Protein AF-T2JZV6-F1 (afdb_monomer_lite)

pLDDT: mean 71.61, std 17.31, range [40.31, 95.19]

Foldseek 3Di:
DDDDPPDDDDDDDDDPVVVVVLFVVQVVVVQWDQDPVRDTGHVVVVSVVVVVCVVVVPPPDDPPPDPPDCDVVNVVVSVVVVVVVVPPPDPPPPPPPPVVVVVVVVVVVVVVVVVVVVVPD

Organism: NCBI:txid1284629

Secondary structure (DSSP, 8-state):
-PPPTT---------HHHHHHHHHHHHHTT-EEE-TTS-EEE-HHHHHHHHHHHHHTSTTS-SSPPSSTT-HHHHHHHHHHHHHHHS-S---S-PPPHHHHHHHHHHHHHHHHHHHHTT--

Structure (mmCIF, N/CA/C/O backbone):
data_AF-T2JZV6-F1
#
_entry.id   AF-T2JZV6-F1
#
loop_
_atom_site.group_PDB
_atom_site.id
_atom_site.type_symbol
_atom_site.label_atom_id
_atom_site.label_alt_id
_atom_site.label_comp_id
_atom_site.label_asym_id
_atom_site.label_entity_id
_atom_site.label_seq_id
_atom_site.pdbx_PDB_ins_code
_atom_site.Cartn_x
_atom_site.Cartn_y
_atom_site.Cartn_z
_atom_site.occupancy
_atom_site.B_iso_or_equiv
_atom_site.auth_seq_id
_atom_site.auth_comp_id
_atom_site.auth_asym_id
_atom_site.auth_atom_id
_atom_site.pdbx_PDB_model_num
ATOM 1 N N . MET A 1 1 ? 9.315 -8.343 -17.901 1.00 51.12 1 MET A N 1
ATOM 2 C CA . MET A 1 1 ? 9.096 -9.675 -17.297 1.00 51.12 1 MET A CA 1
ATOM 3 C C . MET A 1 1 ? 7.629 -10.022 -17.471 1.00 51.12 1 MET A C 1
ATOM 5 O O . MET A 1 1 ? 6.803 -9.153 -17.218 1.00 51.12 1 MET A O 1
ATOM 9 N N . ALA A 1 2 ? 7.310 -11.214 -17.974 1.00 69.06 2 ALA A N 1
ATOM 10 C CA . ALA A 1 2 ? 5.926 -11.674 -18.055 1.00 69.06 2 ALA A CA 1
ATOM 11 C C . ALA A 1 2 ? 5.446 -12.083 -16.654 1.00 69.06 2 ALA A C 1
ATOM 13 O O . ALA A 1 2 ? 6.204 -12.687 -15.896 1.00 69.06 2 ALA A O 1
ATOM 14 N N . VAL A 1 3 ? 4.214 -11.718 -16.305 1.00 72.69 3 VAL A N 1
ATOM 15 C CA . VAL A 1 3 ? 3.581 -12.112 -15.040 1.00 72.69 3 VAL A CA 1
ATOM 16 C C . VAL A 1 3 ? 3.227 -13.609 -15.122 1.00 72.69 3 VAL A C 1
ATOM 18 O O . VAL A 1 3 ? 2.688 -14.016 -16.154 1.00 72.69 3 VAL A O 1
ATOM 21 N N . PRO A 1 4 ? 3.532 -14.445 -14.106 1.00 86.25 4 PRO A N 1
ATOM 22 C CA . PRO A 1 4 ? 3.237 -15.877 -14.167 1.00 86.25 4 PRO A CA 1
ATOM 23 C C . PRO A 1 4 ? 1.728 -16.160 -14.313 1.00 86.25 4 PRO A C 1
ATOM 25 O O . PRO A 1 4 ? 0.906 -15.371 -13.843 1.00 86.25 4 PRO A O 1
ATOM 28 N N . PRO A 1 5 ? 1.330 -17.289 -14.929 1.00 85.56 5 PRO A N 1
ATOM 29 C CA . PRO A 1 5 ? -0.061 -17.549 -15.325 1.00 85.56 5 PRO A CA 1
ATOM 30 C C . PRO A 1 5 ? -1.050 -17.662 -14.152 1.00 85.56 5 PRO A C 1
ATOM 32 O O . PRO A 1 5 ? -2.252 -17.482 -14.337 1.00 85.56 5 PRO A O 1
ATOM 35 N N . ASN A 1 6 ? -0.563 -17.946 -12.943 1.00 89.25 6 ASN A N 1
ATOM 36 C CA . ASN A 1 6 ? -1.367 -18.046 -11.724 1.00 89.25 6 ASN A CA 1
ATOM 37 C C . ASN A 1 6 ? -1.537 -16.711 -10.977 1.00 89.25 6 ASN A C 1
ATOM 39 O O . ASN A 1 6 ? -2.209 -16.678 -9.950 1.00 89.25 6 ASN A O 1
ATOM 43 N N . TYR A 1 7 ? -0.953 -15.616 -11.466 1.00 81.94 7 TYR A N 1
ATOM 44 C CA . TYR A 1 7 ? -1.065 -14.305 -10.831 1.00 81.94 7 TYR A CA 1
ATOM 45 C C . TYR A 1 7 ? -2.246 -13.535 -11.421 1.00 81.94 7 TYR A C 1
ATOM 47 O O . TYR A 1 7 ? -2.560 -13.635 -12.609 1.00 81.94 7 TYR A O 1
ATOM 55 N N . LYS A 1 8 ? -2.910 -12.744 -10.576 1.00 81.56 8 LYS A N 1
ATOM 56 C CA . LYS A 1 8 ? -3.998 -11.851 -10.978 1.00 81.56 8 LYS A CA 1
ATOM 57 C C . LYS A 1 8 ? -3.564 -10.406 -10.801 1.00 81.56 8 LYS A C 1
ATOM 59 O O . LYS A 1 8 ? -2.927 -10.056 -9.811 1.00 81.56 8 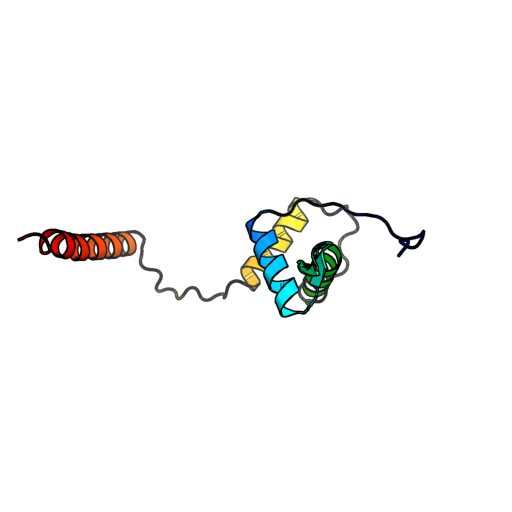LYS A O 1
ATOM 64 N N . THR A 1 9 ? -3.919 -9.566 -11.765 1.00 82.44 9 THR A N 1
ATOM 65 C CA . THR A 1 9 ? -3.765 -8.120 -11.629 1.00 82.44 9 THR A CA 1
ATOM 66 C C . THR A 1 9 ? -4.877 -7.589 -10.737 1.00 82.44 9 THR A C 1
ATOM 68 O O . THR A 1 9 ? -6.049 -7.871 -10.972 1.00 82.44 9 THR A O 1
ATOM 71 N N . VAL A 1 10 ? -4.498 -6.803 -9.735 1.00 80.94 10 VAL A N 1
ATOM 72 C CA . VAL A 1 10 ? -5.418 -6.070 -8.863 1.00 80.94 10 VAL A CA 1
ATOM 73 C C . VAL A 1 10 ? -5.216 -4.581 -9.117 1.00 80.94 10 VAL A C 1
ATOM 75 O O . VAL A 1 10 ? -4.098 -4.129 -9.366 1.00 80.94 10 VAL A O 1
ATOM 78 N N . THR A 1 11 ? -6.300 -3.814 -9.098 1.00 85.31 11 THR A N 1
ATOM 79 C CA . THR A 1 11 ? -6.270 -2.353 -9.213 1.00 85.31 11 THR A CA 1
ATOM 80 C C . THR A 1 11 ? -7.086 -1.768 -8.073 1.00 85.31 11 THR A C 1
ATOM 82 O O . THR A 1 11 ? -8.162 -2.273 -7.762 1.00 85.31 11 THR A O 1
ATOM 85 N N . CYS A 1 12 ? -6.573 -0.716 -7.445 1.00 83.56 12 CYS A N 1
ATOM 86 C CA . CYS A 1 12 ? -7.243 -0.011 -6.363 1.00 83.56 12 CYS A CA 1
ATOM 87 C C . CYS A 1 12 ? -7.043 1.496 -6.518 1.00 83.56 12 CYS A C 1
ATOM 89 O O . CYS A 1 12 ? -6.054 1.947 -7.101 1.00 83.56 12 CYS A O 1
ATOM 91 N N . TYR A 1 13 ? -7.967 2.267 -5.956 1.00 90.12 13 TYR A N 1
ATOM 92 C CA . TYR A 1 13 ? -7.793 3.701 -5.767 1.00 90.12 13 TYR A CA 1
ATOM 93 C C . TYR A 1 13 ? -7.293 3.948 -4.350 1.00 90.12 13 TYR A C 1
ATOM 95 O O . TYR A 1 13 ? -7.851 3.407 -3.396 1.00 90.12 13 TYR A O 1
ATOM 103 N N . LEU A 1 14 ? -6.246 4.758 -4.222 1.00 88.12 14 LEU A N 1
ATOM 104 C CA . LEU A 1 14 ? -5.745 5.213 -2.933 1.00 88.12 14 LEU A CA 1
ATOM 105 C C . LEU A 1 14 ? -6.161 6.673 -2.728 1.00 88.12 14 LEU A C 1
ATOM 107 O O . LEU A 1 14 ? -5.935 7.490 -3.626 1.00 88.12 14 LEU A O 1
ATOM 111 N N . PRO A 1 15 ? -6.749 7.019 -1.570 1.00 94.06 15 PRO A N 1
ATOM 112 C CA . PRO A 1 15 ? -6.873 8.404 -1.141 1.00 94.06 15 PRO A CA 1
ATOM 113 C C . PRO A 1 15 ? -5.511 9.117 -1.197 1.00 94.06 15 PRO A C 1
ATOM 115 O O . PRO A 1 15 ? -4.496 8.479 -0.906 1.00 94.06 15 PRO A O 1
ATOM 118 N N . PRO A 1 16 ? -5.461 10.423 -1.526 1.00 93.81 16 PRO A N 1
ATOM 119 C CA . PRO A 1 16 ? -4.197 11.149 -1.683 1.00 93.81 16 PRO A CA 1
ATOM 120 C C . PRO A 1 16 ? -3.276 11.058 -0.462 1.00 93.81 16 PRO A C 1
ATOM 122 O O . PRO A 1 16 ? -2.073 10.867 -0.608 1.00 93.81 16 PRO A O 1
ATOM 125 N N . GLU A 1 17 ? -3.851 11.126 0.737 1.00 92.81 17 GLU A N 1
ATOM 126 C CA . GLU A 1 17 ? -3.116 11.000 1.996 1.00 92.81 17 GLU A CA 1
ATOM 127 C C . GLU A 1 17 ? -2.416 9.637 2.123 1.00 92.81 17 GLU A C 1
ATOM 129 O O . GLU A 1 17 ? -1.206 9.577 2.342 1.00 92.81 17 GLU A O 1
ATOM 134 N N . LEU A 1 18 ? -3.148 8.540 1.893 1.00 91.06 18 LEU A N 1
ATOM 135 C CA . LEU A 1 18 ? -2.587 7.186 1.929 1.00 91.06 18 LEU A CA 1
ATOM 136 C C . LEU A 1 18 ? -1.566 6.957 0.812 1.00 91.06 18 LEU A C 1
ATOM 138 O O . LEU A 1 18 ? -0.589 6.237 1.007 1.00 91.06 18 LEU A O 1
ATOM 142 N N . ALA A 1 19 ? -1.765 7.572 -0.355 1.00 94.12 19 ALA A N 1
ATOM 143 C CA . ALA A 1 19 ? -0.807 7.494 -1.448 1.00 94.12 19 ALA A CA 1
ATOM 144 C C . ALA A 1 19 ? 0.536 8.144 -1.073 1.00 94.12 19 ALA A C 1
ATOM 146 O O . ALA A 1 19 ? 1.584 7.563 -1.355 1.00 94.12 19 ALA A O 1
ATOM 147 N N . GLU A 1 20 ? 0.527 9.304 -0.409 1.00 95.19 20 GLU A N 1
ATOM 148 C CA . GLU A 1 20 ? 1.762 9.959 0.041 1.00 95.19 20 GLU A CA 1
ATOM 149 C C . GLU A 1 20 ? 2.447 9.191 1.180 1.00 95.19 20 GLU A C 1
ATOM 151 O O . GLU A 1 20 ? 3.663 9.000 1.132 1.00 95.19 20 GLU A O 1
ATOM 156 N N . GLN A 1 21 ? 1.690 8.658 2.145 1.00 93.25 21 GLN A N 1
ATOM 157 C CA . GLN A 1 21 ? 2.248 7.804 3.205 1.00 93.25 21 GLN A CA 1
ATOM 158 C C . GLN A 1 21 ? 2.898 6.538 2.632 1.00 93.25 21 GLN A C 1
ATOM 160 O O . GLN A 1 21 ? 4.046 6.219 2.942 1.00 93.25 21 GLN A O 1
ATOM 165 N N . LEU A 1 22 ? 2.197 5.842 1.733 1.00 93.69 22 LEU A N 1
ATOM 166 C CA . LEU A 1 22 ? 2.715 4.636 1.094 1.00 93.69 22 LEU A CA 1
ATOM 167 C C . LEU A 1 22 ? 3.941 4.936 0.223 1.00 93.69 22 LEU A C 1
ATOM 169 O O . LEU A 1 22 ? 4.872 4.133 0.154 1.00 93.69 22 LEU A O 1
ATOM 173 N N . LYS A 1 23 ? 3.964 6.092 -0.442 1.00 95.06 23 LYS A N 1
ATOM 174 C CA . LYS A 1 23 ? 5.126 6.552 -1.201 1.00 95.06 23 LYS A CA 1
ATOM 175 C C . LYS A 1 23 ? 6.325 6.778 -0.287 1.00 95.06 23 LYS A C 1
ATOM 177 O O . LYS A 1 23 ? 7.392 6.268 -0.612 1.00 95.06 23 LYS A O 1
ATOM 182 N N . ALA A 1 24 ? 6.157 7.475 0.838 1.00 93.38 24 ALA A N 1
ATOM 183 C CA . ALA A 1 24 ? 7.223 7.672 1.820 1.00 93.38 24 ALA A CA 1
ATOM 184 C C . ALA A 1 24 ? 7.782 6.329 2.318 1.00 93.38 24 ALA A C 1
ATOM 186 O O . ALA A 1 24 ? 8.986 6.100 2.212 1.00 93.38 24 ALA A O 1
ATOM 187 N N . TYR A 1 25 ? 6.899 5.404 2.707 1.00 91.75 25 TYR A N 1
ATOM 188 C CA . TYR A 1 25 ? 7.263 4.036 3.090 1.00 91.75 25 TYR A CA 1
ATOM 189 C C . TYR A 1 25 ? 8.070 3.317 1.995 1.00 91.75 25 TYR A C 1
ATOM 191 O O . TYR A 1 25 ? 9.102 2.703 2.259 1.00 91.75 25 TYR A O 1
ATOM 199 N N . CYS A 1 26 ? 7.650 3.427 0.730 1.00 94.19 26 CYS A N 1
ATOM 200 C CA . CYS A 1 26 ? 8.375 2.807 -0.378 1.00 94.19 26 CYS A CA 1
ATOM 201 C C . CYS A 1 26 ? 9.798 3.356 -0.544 1.00 94.19 26 CYS A C 1
ATOM 203 O O . CYS A 1 26 ? 10.692 2.601 -0.916 1.00 94.19 26 CYS A O 1
ATOM 205 N N . PHE A 1 27 ? 10.017 4.651 -0.313 1.00 93.81 27 PHE A N 1
ATOM 206 C CA . PHE A 1 27 ? 11.354 5.241 -0.389 1.00 93.81 27 PHE A CA 1
ATOM 207 C C . PHE A 1 27 ? 12.223 4.851 0.808 1.00 93.81 27 PHE A C 1
ATOM 209 O O . PHE A 1 27 ? 13.391 4.530 0.610 1.00 93.81 27 PHE A O 1
ATOM 216 N N . GLU A 1 28 ? 11.654 4.829 2.013 1.00 93.62 28 GLU A N 1
ATOM 217 C CA . GLU A 1 28 ? 12.350 4.434 3.242 1.00 93.62 28 GLU A CA 1
ATOM 218 C C . GLU A 1 28 ? 12.858 2.986 3.186 1.00 93.62 28 GLU A C 1
ATOM 220 O O . GLU A 1 28 ? 13.990 2.709 3.571 1.00 93.62 28 GLU A O 1
ATOM 225 N N . HIS A 1 29 ? 12.054 2.073 2.639 1.00 89.38 29 HIS A N 1
ATOM 226 C CA . HIS A 1 29 ? 12.375 0.645 2.562 1.00 89.38 29 HIS A CA 1
ATOM 227 C C . HIS A 1 29 ? 12.981 0.209 1.218 1.00 89.38 29 HIS A C 1
ATOM 229 O O . HIS A 1 29 ? 13.004 -0.981 0.907 1.00 89.38 29 HIS A O 1
ATOM 235 N N . GLU A 1 30 ? 13.431 1.157 0.390 1.00 92.88 30 GLU A N 1
ATOM 236 C CA . GLU A 1 30 ? 14.010 0.898 -0.940 1.00 92.88 30 GLU A CA 1
ATOM 237 C C . GLU A 1 30 ? 13.085 0.109 -1.899 1.00 92.88 30 GLU A C 1
ATOM 239 O O . GLU A 1 30 ? 13.523 -0.457 -2.904 1.00 92.88 30 GLU A O 1
ATOM 244 N N . ILE A 1 31 ? 11.768 0.141 -1.668 1.00 92.69 31 ILE A N 1
ATOM 245 C CA . ILE A 1 31 ? 10.721 -0.458 -2.512 1.00 92.69 31 ILE A CA 1
ATOM 246 C C . ILE A 1 31 ? 10.429 0.482 -3.690 1.00 92.69 31 ILE A C 1
ATOM 248 O O . ILE A 1 31 ? 9.324 0.988 -3.906 1.00 92.69 31 ILE A O 1
ATOM 252 N N . THR A 1 32 ? 11.458 0.749 -4.484 1.00 94.31 32 THR A N 1
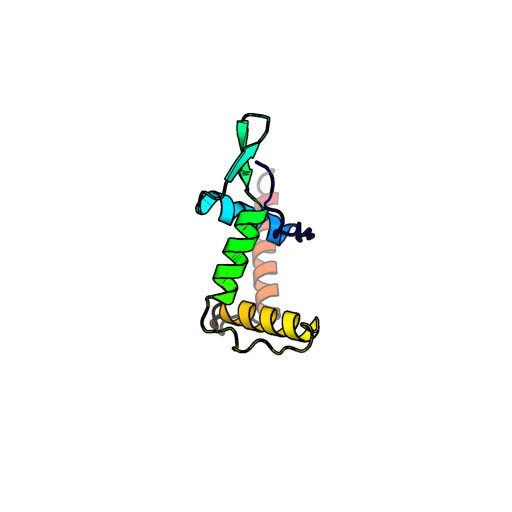ATOM 253 C CA . THR A 1 32 ? 11.422 1.717 -5.582 1.00 94.31 32 THR A CA 1
ATOM 254 C C . THR A 1 32 ? 11.748 1.053 -6.917 1.00 94.31 32 THR A C 1
ATOM 256 O O . THR A 1 32 ? 12.199 -0.089 -6.995 1.00 94.31 32 THR A O 1
ATOM 259 N N . ARG A 1 33 ? 11.455 1.754 -8.010 1.00 91.88 33 ARG A N 1
ATOM 260 C CA . ARG A 1 33 ? 11.830 1.382 -9.374 1.00 91.88 33 ARG A CA 1
ATOM 261 C C . ARG A 1 33 ? 12.199 2.627 -10.158 1.00 91.88 33 ARG A C 1
ATOM 263 O O . ARG A 1 33 ? 11.612 3.692 -9.960 1.00 91.88 33 ARG A O 1
ATOM 270 N N . LYS A 1 34 ? 13.107 2.474 -11.117 1.00 92.19 34 LYS A N 1
ATOM 271 C CA . LYS A 1 34 ? 13.389 3.535 -12.085 1.00 92.19 34 LYS A CA 1
ATOM 272 C C . LYS A 1 34 ? 12.257 3.616 -13.106 1.00 92.19 34 LYS A C 1
ATOM 274 O O . LYS A 1 34 ? 11.850 2.599 -13.671 1.00 92.19 34 LYS A O 1
ATOM 279 N N . ASN A 1 35 ? 11.727 4.815 -13.315 1.00 85.62 35 ASN A N 1
ATOM 280 C CA . ASN A 1 35 ? 10.787 5.084 -14.394 1.00 85.62 35 ASN A CA 1
ATOM 281 C C . ASN A 1 35 ? 11.523 5.092 -15.754 1.00 85.62 35 ASN A C 1
ATOM 283 O O . ASN A 1 35 ? 12.735 4.879 -15.834 1.00 85.62 35 ASN A O 1
ATOM 287 N N . LYS A 1 36 ? 10.790 5.323 -16.850 1.00 84.56 36 LYS A N 1
ATOM 288 C CA . LYS A 1 36 ? 11.374 5.355 -18.207 1.00 84.56 36 LYS A CA 1
ATOM 289 C C . LYS A 1 36 ? 12.390 6.490 -18.395 1.00 84.56 36 LYS A C 1
ATOM 291 O O . LYS A 1 36 ? 13.205 6.422 -19.305 1.00 84.56 36 LYS A O 1
ATOM 296 N N . GLN A 1 37 ? 12.329 7.509 -17.545 1.00 86.75 37 GLN A N 1
ATOM 297 C CA . GLN A 1 37 ? 13.212 8.668 -17.510 1.00 86.75 37 GLN A CA 1
ATOM 298 C C . GLN A 1 37 ? 14.438 8.436 -16.607 1.00 86.75 37 GLN A C 1
ATOM 300 O O . GLN A 1 37 ? 15.314 9.289 -16.530 1.00 86.75 37 GLN A O 1
ATOM 305 N N . GLY A 1 38 ? 14.534 7.273 -15.950 1.00 87.94 38 GLY A N 1
ATOM 306 C CA . GLY A 1 38 ? 15.633 6.922 -15.050 1.00 87.94 38 GLY A CA 1
ATOM 307 C C . GLY A 1 38 ? 15.473 7.440 -13.618 1.00 87.94 38 GLY A C 1
ATOM 308 O O . GLY A 1 38 ? 16.320 7.138 -12.778 1.00 87.94 38 GLY A O 1
ATOM 309 N N . GLU A 1 39 ? 14.393 8.160 -13.319 1.00 92.06 39 GLU A N 1
ATOM 310 C CA . GLU A 1 39 ? 14.109 8.701 -11.992 1.00 92.06 39 GLU A CA 1
ATOM 311 C C . GLU A 1 39 ? 13.510 7.627 -11.084 1.00 92.06 39 GLU A C 1
ATOM 313 O O . GLU A 1 39 ? 12.767 6.743 -11.527 1.00 92.06 39 GLU A O 1
ATOM 318 N N . LEU A 1 40 ? 13.816 7.711 -9.791 1.00 92.44 40 LEU A N 1
ATOM 319 C CA . LEU A 1 40 ? 13.244 6.810 -8.800 1.00 92.44 40 LEU A CA 1
ATOM 320 C C . LEU A 1 40 ? 11.762 7.119 -8.581 1.00 92.44 40 LEU A C 1
ATOM 322 O O . LEU A 1 40 ? 11.352 8.261 -8.395 1.00 92.44 40 LEU A O 1
ATOM 326 N N . SER A 1 41 ? 10.958 6.064 -8.581 1.00 93.19 41 SER A N 1
ATOM 327 C CA . SER A 1 41 ? 9.523 6.101 -8.325 1.00 93.19 41 SER A CA 1
ATOM 328 C C . SER A 1 41 ? 9.138 4.947 -7.399 1.00 93.19 41 SER A C 1
ATOM 330 O O . SER A 1 41 ? 9.806 3.910 -7.422 1.00 93.19 41 SER A O 1
ATOM 332 N N . PRO A 1 42 ? 8.075 5.076 -6.594 1.00 93.25 42 PRO A N 1
ATOM 333 C CA . PRO A 1 42 ? 7.630 3.990 -5.730 1.00 93.25 42 PRO A CA 1
ATOM 334 C C . PRO A 1 42 ? 7.164 2.777 -6.549 1.00 93.25 42 PRO A C 1
ATOM 336 O O . PRO A 1 42 ? 6.467 2.898 -7.566 1.00 93.25 42 PRO A O 1
ATOM 339 N N . SER A 1 43 ? 7.515 1.580 -6.082 1.00 93.38 43 SER A N 1
ATOM 340 C CA . SER A 1 43 ? 6.993 0.319 -6.610 1.00 93.38 43 SER A CA 1
ATOM 341 C C . SER A 1 43 ? 5.649 0.001 -5.953 1.00 93.38 43 SER A C 1
ATOM 343 O O . SER A 1 43 ? 5.554 -0.894 -5.120 1.00 93.38 43 SER A O 1
ATOM 345 N N . TRP A 1 44 ? 4.599 0.726 -6.358 1.00 91.25 44 TRP A N 1
ATOM 346 C CA . TRP A 1 44 ? 3.265 0.699 -5.734 1.00 91.25 44 TRP A CA 1
ATOM 347 C C . TRP A 1 44 ? 2.729 -0.694 -5.395 1.00 91.25 44 TRP A C 1
ATOM 349 O O . TRP A 1 44 ? 2.320 -0.927 -4.266 1.00 91.25 44 TRP A O 1
ATOM 359 N N . GLY A 1 45 ? 2.747 -1.630 -6.349 1.00 89.25 45 GLY A N 1
ATOM 360 C CA . GLY A 1 45 ? 2.222 -2.980 -6.116 1.00 89.25 45 GLY A CA 1
ATOM 361 C C . GLY A 1 45 ? 2.963 -3.716 -4.998 1.00 89.25 45 GLY A C 1
ATOM 362 O O . GLY A 1 45 ? 2.329 -4.298 -4.124 1.00 89.25 45 GLY A O 1
ATOM 363 N N . THR A 1 46 ? 4.295 -3.640 -4.990 1.00 89.06 46 THR A N 1
ATOM 364 C CA . THR A 1 46 ? 5.121 -4.235 -3.932 1.00 89.06 46 THR A CA 1
ATOM 365 C C . THR A 1 46 ? 4.900 -3.521 -2.602 1.00 89.06 46 THR A C 1
ATOM 367 O O . THR A 1 46 ? 4.705 -4.188 -1.594 1.00 89.06 46 THR A O 1
ATOM 370 N N . GLY A 1 47 ? 4.849 -2.185 -2.606 1.00 90.81 47 GLY A N 1
ATOM 371 C CA . GLY A 1 47 ? 4.586 -1.395 -1.404 1.00 90.81 47 GLY A CA 1
ATOM 372 C C . GLY A 1 47 ? 3.255 -1.753 -0.743 1.00 90.81 47 GLY A C 1
ATOM 373 O O . GLY A 1 47 ? 3.214 -1.952 0.464 1.00 90.81 47 GLY A O 1
ATOM 374 N N . ILE A 1 48 ? 2.182 -1.907 -1.530 1.00 91.19 48 ILE A N 1
ATOM 375 C CA . ILE A 1 48 ? 0.867 -2.331 -1.021 1.00 91.19 48 ILE A CA 1
ATOM 376 C C . ILE A 1 48 ? 0.962 -3.714 -0.373 1.00 91.19 48 ILE A C 1
ATOM 378 O O . ILE A 1 48 ? 0.444 -3.916 0.720 1.00 91.19 48 ILE A O 1
ATOM 382 N N . VAL A 1 49 ? 1.619 -4.672 -1.032 1.00 88.69 49 VAL A N 1
ATOM 383 C CA . VAL A 1 49 ? 1.751 -6.036 -0.503 1.00 88.69 49 VAL A CA 1
ATOM 384 C C . VAL A 1 49 ? 2.538 -6.053 0.808 1.00 88.69 49 VAL A C 1
ATOM 386 O O . VAL A 1 49 ? 2.117 -6.730 1.740 1.00 88.69 49 VAL A O 1
ATOM 389 N N . GLU A 1 50 ? 3.640 -5.309 0.908 1.00 85.50 50 GLU A N 1
ATOM 390 C CA . GLU A 1 50 ? 4.432 -5.231 2.143 1.00 85.50 50 GLU A CA 1
ATOM 391 C C . GLU A 1 50 ? 3.674 -4.524 3.275 1.00 85.50 50 GLU A C 1
ATOM 393 O O . GLU A 1 50 ? 3.647 -5.028 4.397 1.00 85.50 50 GLU A O 1
ATOM 398 N N . ALA A 1 51 ? 2.956 -3.434 2.982 1.00 84.75 51 ALA A N 1
ATOM 399 C CA . ALA A 1 51 ? 2.111 -2.760 3.967 1.00 84.75 51 ALA A CA 1
ATOM 400 C C . ALA A 1 51 ? 0.991 -3.677 4.494 1.00 84.75 51 ALA A C 1
ATOM 402 O O . ALA A 1 51 ? 0.747 -3.739 5.699 1.00 84.75 51 ALA A O 1
ATOM 403 N N . LEU A 1 52 ? 0.342 -4.445 3.609 1.00 85.38 52 LEU A N 1
ATOM 404 C CA . LEU A 1 52 ? -0.673 -5.424 4.006 1.00 85.38 52 LEU A CA 1
ATOM 405 C C . LEU A 1 52 ? -0.066 -6.567 4.824 1.00 85.38 52 LEU A C 1
ATOM 407 O O . LEU A 1 52 ? -0.648 -6.964 5.828 1.00 85.38 52 LEU A O 1
ATOM 411 N N . LYS A 1 53 ? 1.107 -7.085 4.440 1.00 81.56 53 LYS A N 1
ATOM 412 C CA . LYS A 1 53 ? 1.810 -8.096 5.240 1.00 81.56 53 LYS A CA 1
ATOM 413 C C . LYS A 1 53 ? 2.102 -7.574 6.637 1.00 81.56 53 LYS A C 1
ATOM 415 O O . LYS A 1 53 ? 1.834 -8.297 7.583 1.00 81.56 53 LYS A O 1
ATOM 420 N N . LEU A 1 54 ? 2.606 -6.348 6.778 1.00 78.50 54 LEU A N 1
ATOM 421 C CA . LEU A 1 54 ? 2.870 -5.743 8.084 1.00 78.50 54 LEU A CA 1
ATOM 422 C C . LEU A 1 54 ? 1.590 -5.652 8.922 1.00 78.50 54 LEU A C 1
ATOM 424 O O . LEU A 1 54 ? 1.586 -6.058 10.081 1.00 78.50 54 LEU A O 1
ATOM 428 N N . PHE A 1 55 ? 0.496 -5.192 8.311 1.00 75.44 55 PHE A N 1
ATOM 429 C CA . PHE A 1 55 ? -0.810 -5.106 8.961 1.00 75.44 55 PHE A CA 1
ATOM 430 C C . PHE A 1 55 ? -1.289 -6.476 9.470 1.00 75.44 55 PHE A C 1
ATOM 432 O O . PHE A 1 55 ? -1.612 -6.625 10.648 1.00 75.44 55 PHE A O 1
ATOM 439 N N . PHE A 1 56 ? -1.265 -7.498 8.609 1.00 73.12 56 PHE A N 1
ATOM 440 C CA . PHE A 1 56 ? -1.740 -8.848 8.934 1.00 73.12 56 PHE A CA 1
ATOM 441 C C . PHE A 1 56 ? -0.750 -9.709 9.729 1.00 73.12 56 PHE A C 1
ATOM 443 O O . PHE A 1 56 ? -1.148 -10.745 10.250 1.00 73.12 56 PHE A O 1
ATOM 450 N N . SER A 1 57 ? 0.521 -9.313 9.820 1.00 69.31 57 SER A N 1
ATOM 451 C CA . SER A 1 57 ? 1.527 -9.995 10.652 1.00 69.31 57 SER A CA 1
ATOM 452 C C . SER A 1 57 ? 1.518 -9.503 12.096 1.00 69.31 57 SER A C 1
ATOM 454 O O . SER A 1 57 ? 2.232 -10.055 12.926 1.00 69.31 57 SER A O 1
ATOM 456 N N . SER A 1 58 ? 0.747 -8.457 12.405 1.00 59.78 58 SER A N 1
ATOM 457 C CA . SER A 1 58 ? 0.532 -8.049 13.787 1.00 59.78 58 SER A CA 1
ATOM 458 C C . SER A 1 58 ? -0.408 -9.046 14.478 1.00 59.78 58 SER A C 1
ATOM 460 O O . SER A 1 58 ? -1.484 -9.349 13.964 1.00 59.78 58 SER A O 1
ATOM 462 N N . ASP A 1 59 ? -0.024 -9.532 15.663 1.00 55.03 59 ASP A N 1
ATOM 463 C CA . ASP A 1 59 ? -0.795 -10.486 16.491 1.00 55.03 59 ASP A CA 1
ATOM 464 C C . ASP A 1 59 ? -2.187 -9.967 16.925 1.00 55.03 59 ASP A C 1
ATOM 466 O O . ASP A 1 59 ? -2.931 -10.649 17.628 1.00 55.03 59 ASP A O 1
ATOM 470 N N . ASN A 1 60 ? -2.558 -8.756 16.505 1.00 54.59 60 ASN A N 1
ATOM 471 C CA . ASN A 1 60 ? -3.829 -8.106 16.799 1.00 54.59 60 ASN A CA 1
ATOM 472 C C . ASN A 1 60 ? -4.932 -8.409 15.774 1.00 54.59 60 ASN A C 1
ATOM 474 O O . ASN A 1 60 ? -6.054 -7.936 15.952 1.00 54.59 60 ASN A O 1
ATOM 478 N N . VAL A 1 61 ? -4.660 -9.174 14.708 1.00 54.44 61 VAL A N 1
ATOM 479 C CA . VAL A 1 61 ? -5.708 -9.591 13.764 1.00 54.44 61 VAL A CA 1
ATOM 480 C C . VAL A 1 61 ? -6.318 -10.920 14.230 1.00 54.44 61 VAL A C 1
ATOM 482 O O . VAL A 1 61 ? -5.612 -11.931 14.252 1.00 54.44 61 VAL A O 1
ATOM 485 N N . PRO A 1 62 ? -7.619 -10.971 14.583 1.00 49.03 62 PRO A N 1
ATOM 486 C CA . PRO A 1 62 ? -8.255 -12.210 15.010 1.00 49.03 62 PRO A CA 1
ATOM 487 C C . PRO A 1 62 ? -8.193 -13.252 13.888 1.00 49.03 62 PRO A C 1
ATOM 489 O O . PRO A 1 62 ? -8.669 -13.014 12.777 1.00 49.03 62 PRO A O 1
ATOM 492 N N . SER A 1 63 ? -7.611 -14.412 14.188 1.00 41.12 63 SER A N 1
ATOM 493 C CA . SER A 1 63 ? -7.607 -15.578 13.306 1.00 41.12 63 SER A CA 1
ATOM 494 C C . SER A 1 63 ? -8.540 -16.654 13.875 1.00 41.12 63 SER A C 1
ATOM 496 O O . SER A 1 63 ? -8.484 -16.912 15.082 1.00 41.12 63 SER A O 1
ATOM 498 N N . PRO A 1 64 ? -9.382 -17.309 13.055 1.00 51.69 64 PRO A N 1
ATOM 499 C CA . PRO A 1 64 ? -9.492 -17.165 11.603 1.00 51.69 64 PRO A CA 1
ATOM 500 C C . PRO A 1 64 ? -10.270 -15.907 11.196 1.00 51.69 64 PRO A C 1
ATOM 502 O O . PRO A 1 64 ? -11.259 -15.544 11.832 1.00 51.69 64 PRO A O 1
ATOM 505 N N . LEU A 1 65 ? -9.848 -15.279 10.091 1.00 50.69 65 LEU A N 1
ATOM 506 C CA . LEU A 1 65 ? -10.668 -14.281 9.404 1.00 50.69 65 LEU A CA 1
ATOM 507 C C . LEU A 1 65 ? -12.002 -14.955 9.031 1.00 50.69 65 LEU A C 1
ATOM 509 O O . LEU A 1 65 ? -11.970 -16.010 8.392 1.00 50.69 65 LEU A O 1
ATOM 513 N N . PRO A 1 66 ? -13.161 -14.418 9.449 1.00 44.44 66 PRO A N 1
ATOM 514 C CA . PRO A 1 66 ? -14.439 -15.069 9.197 1.00 44.44 66 PRO A CA 1
ATOM 515 C C . PRO A 1 66 ? -14.693 -15.185 7.686 1.00 44.44 66 PRO A C 1
ATOM 517 O O . PRO A 1 66 ? -14.621 -14.201 6.954 1.00 44.44 66 PRO A O 1
ATOM 520 N N . ASP A 1 67 ? -15.015 -16.404 7.238 1.00 44.28 67 ASP A N 1
ATOM 521 C CA . ASP A 1 67 ? -15.252 -16.801 5.832 1.00 44.28 67 ASP A CA 1
ATOM 522 C C . ASP A 1 67 ? -16.458 -16.093 5.178 1.00 44.28 67 ASP A C 1
ATOM 524 O O . ASP A 1 67 ? -16.721 -16.205 3.978 1.00 44.28 67 ASP A O 1
ATOM 528 N N . THR A 1 68 ? -17.221 -15.335 5.961 1.00 43.16 68 THR A N 1
ATOM 529 C CA . THR A 1 68 ? -18.282 -14.463 5.473 1.00 43.16 68 THR A CA 1
ATOM 530 C C . THR A 1 68 ? -17.648 -13.204 4.907 1.00 43.16 68 THR A C 1
ATOM 532 O O . THR A 1 68 ? -17.321 -12.295 5.666 1.00 43.16 68 THR A O 1
ATOM 535 N N . ALA A 1 69 ? -17.438 -13.208 3.585 1.00 45.00 69 ALA A N 1
ATOM 536 C CA . ALA A 1 69 ? -17.148 -12.060 2.724 1.00 45.00 69 ALA A CA 1
ATOM 537 C C . ALA A 1 69 ? -17.040 -10.745 3.502 1.00 45.00 69 ALA A C 1
ATOM 539 O O . ALA A 1 69 ? -18.078 -10.161 3.788 1.00 45.00 69 ALA A O 1
ATOM 540 N N . LEU A 1 70 ? -15.804 -10.352 3.852 1.00 49.44 70 LEU A N 1
ATOM 541 C CA . LEU A 1 70 ? -15.400 -9.112 4.533 1.00 49.44 70 LEU A CA 1
ATOM 542 C C . LEU A 1 70 ? -16.441 -8.001 4.362 1.00 49.44 70 LEU A C 1
ATOM 544 O O . LEU A 1 70 ? -16.351 -7.178 3.446 1.00 49.44 70 LEU A O 1
ATOM 548 N N . GLU A 1 71 ? -17.466 -8.005 5.215 1.00 52.91 71 GLU A N 1
ATOM 549 C CA . GLU A 1 71 ? -18.500 -6.993 5.135 1.00 52.91 71 GLU A CA 1
ATOM 550 C C . GLU A 1 71 ? -17.797 -5.675 5.419 1.00 52.91 71 GLU A C 1
ATOM 552 O O . GLU A 1 71 ? -16.989 -5.584 6.344 1.00 52.91 71 GLU A O 1
ATOM 557 N N . LYS A 1 72 ? -18.072 -4.653 4.605 1.00 54.59 72 LYS A N 1
ATOM 558 C CA . LYS A 1 72 ? -17.428 -3.335 4.701 1.00 54.59 72 LYS A CA 1
ATOM 559 C C . LYS A 1 72 ? -17.352 -2.835 6.148 1.00 54.59 72 LYS A C 1
ATOM 561 O O . LYS A 1 72 ? -16.348 -2.262 6.542 1.00 54.59 72 LYS A O 1
ATOM 566 N N . LYS A 1 73 ? -18.383 -3.139 6.936 1.00 57.53 73 LYS A N 1
ATOM 567 C CA . LYS A 1 73 ? -18.483 -2.832 8.359 1.00 57.53 73 LYS A CA 1
ATOM 568 C C . LYS A 1 73 ? -17.412 -3.523 9.215 1.00 57.53 73 LYS A C 1
ATOM 570 O O . LYS A 1 73 ? -16.805 -2.868 10.044 1.00 57.53 73 LYS A O 1
ATOM 575 N N . ILE A 1 74 ? -17.128 -4.803 8.975 1.00 59.72 74 ILE A N 1
ATOM 576 C CA . ILE A 1 74 ? -16.086 -5.560 9.688 1.00 59.72 74 ILE A CA 1
ATOM 577 C C . ILE A 1 74 ? -14.704 -4.984 9.366 1.00 59.72 74 ILE A C 1
ATOM 579 O O . ILE A 1 74 ? -13.883 -4.835 10.263 1.00 59.72 74 ILE A O 1
ATOM 583 N N . VAL A 1 75 ? -14.452 -4.612 8.106 1.00 62.69 75 VAL A N 1
ATOM 584 C CA . VAL A 1 75 ? -13.191 -3.959 7.709 1.00 62.69 75 VAL A CA 1
ATOM 585 C C . VAL A 1 75 ? -13.079 -2.561 8.316 1.00 62.69 75 VAL A C 1
ATOM 587 O O . VAL A 1 75 ? -12.020 -2.204 8.818 1.00 62.69 75 VAL A O 1
ATOM 590 N N . GLU A 1 76 ? -14.155 -1.773 8.294 1.00 63.12 76 GLU A N 1
ATOM 591 C CA . GLU A 1 76 ? -14.200 -0.439 8.906 1.00 63.12 76 GLU A CA 1
ATOM 592 C C . GLU A 1 76 ? -13.959 -0.490 10.418 1.00 63.12 76 GLU A C 1
ATOM 594 O O . GLU A 1 76 ? -13.209 0.338 10.936 1.00 63.12 76 GLU A O 1
ATOM 599 N N . ASP A 1 77 ? -14.544 -1.468 11.108 1.00 65.44 77 ASP A N 1
ATOM 600 C CA . ASP A 1 77 ? -14.363 -1.665 12.545 1.00 65.44 77 ASP A CA 1
ATOM 601 C C . ASP A 1 77 ? -12.921 -2.114 12.853 1.00 65.44 77 ASP A C 1
ATOM 603 O O . ASP A 1 77 ? -12.270 -1.525 13.713 1.00 65.44 77 ASP A O 1
ATOM 607 N N . LEU A 1 78 ? -12.348 -3.034 12.064 1.00 65.62 78 LEU A N 1
ATOM 608 C CA . LEU A 1 78 ? -10.952 -3.467 12.230 1.00 65.62 78 LEU A CA 1
ATOM 609 C C . LEU A 1 78 ? -9.945 -2.330 11.981 1.00 65.62 78 LEU A C 1
ATOM 611 O O . LEU A 1 78 ? -8.942 -2.203 12.683 1.00 65.62 78 LEU A O 1
ATOM 615 N N . VAL A 1 79 ? -10.209 -1.494 10.971 1.00 66.38 79 VAL A N 1
ATOM 616 C CA . VAL A 1 79 ? -9.388 -0.315 10.660 1.00 66.38 79 VAL A CA 1
ATOM 617 C C . VAL A 1 79 ? -9.499 0.717 11.779 1.00 66.38 79 VAL A C 1
ATOM 619 O O . VAL A 1 79 ? -8.479 1.262 12.192 1.00 66.38 79 VAL A O 1
ATOM 622 N N . LYS A 1 80 ? -10.700 0.965 12.316 1.00 66.38 80 LYS A N 1
ATOM 623 C CA . LYS A 1 80 ? -10.888 1.857 13.470 1.00 66.38 80 LYS A CA 1
ATOM 624 C C . LYS A 1 80 ? -10.140 1.370 14.703 1.00 66.38 80 LYS A C 1
ATOM 626 O O . LYS A 1 80 ? -9.455 2.168 15.336 1.00 66.38 80 LYS A O 1
ATOM 631 N N . ASP A 1 81 ? -10.240 0.087 15.023 1.00 64.31 81 ASP A N 1
ATOM 632 C CA . ASP A 1 81 ? -9.585 -0.488 16.197 1.00 64.31 81 ASP A CA 1
ATOM 633 C C . ASP A 1 81 ? -8.058 -0.445 16.060 1.00 64.31 81 ASP A C 1
ATOM 635 O O . ASP A 1 81 ? -7.351 -0.103 17.009 1.00 64.31 81 ASP A O 1
ATOM 639 N N . SER A 1 82 ? -7.540 -0.675 14.850 1.00 60.56 82 SER A N 1
ATOM 640 C CA . SER A 1 82 ? -6.113 -0.536 14.551 1.00 60.56 82 SER A CA 1
ATOM 641 C C . SER A 1 82 ? -5.635 0.919 14.649 1.00 60.56 82 SER A C 1
ATOM 643 O O . SER A 1 82 ? -4.614 1.185 15.281 1.00 60.56 82 SER A O 1
ATOM 645 N N . LEU A 1 83 ? -6.394 1.886 14.121 1.00 57.09 83 LEU A N 1
ATOM 646 C CA . LEU A 1 83 ? -6.067 3.311 14.247 1.00 57.09 83 LEU A CA 1
ATOM 647 C C . LEU A 1 83 ? -6.101 3.786 15.705 1.00 57.09 83 LEU A C 1
ATOM 649 O O . LEU A 1 83 ? -5.221 4.535 16.115 1.00 57.09 83 LEU A O 1
ATOM 653 N N . ASN A 1 84 ? -7.053 3.308 16.508 1.00 56.84 84 ASN A N 1
ATOM 654 C CA . ASN A 1 84 ? -7.122 3.600 17.942 1.00 56.84 84 ASN A CA 1
ATOM 655 C C . ASN A 1 84 ? -5.980 2.953 18.743 1.00 56.84 84 ASN A C 1
ATOM 657 O O . ASN A 1 84 ? -5.615 3.469 19.793 1.00 56.84 84 ASN A O 1
ATOM 661 N N . SER A 1 85 ? -5.417 1.842 18.257 1.00 60.25 85 SER A N 1
ATOM 662 C CA . SER A 1 85 ? -4.242 1.196 18.851 1.00 60.25 85 SER A CA 1
ATOM 663 C C . SER A 1 85 ? -2.919 1.854 18.440 1.00 60.25 85 SER A C 1
ATOM 665 O O . SER A 1 85 ? -1.940 1.736 19.176 1.00 60.25 85 SER A O 1
ATOM 667 N N . ILE A 1 86 ? -2.860 2.483 17.260 1.00 53.22 86 ILE A N 1
ATOM 668 C CA . ILE A 1 86 ? -1.679 3.203 16.749 1.00 53.22 86 ILE A CA 1
ATOM 669 C C . ILE A 1 86 ? -1.641 4.633 17.297 1.00 53.22 86 ILE A C 1
ATOM 671 O O . ILE A 1 86 ? -0.565 5.173 17.560 1.00 53.22 86 ILE A O 1
ATOM 675 N N . LEU A 1 87 ? -2.807 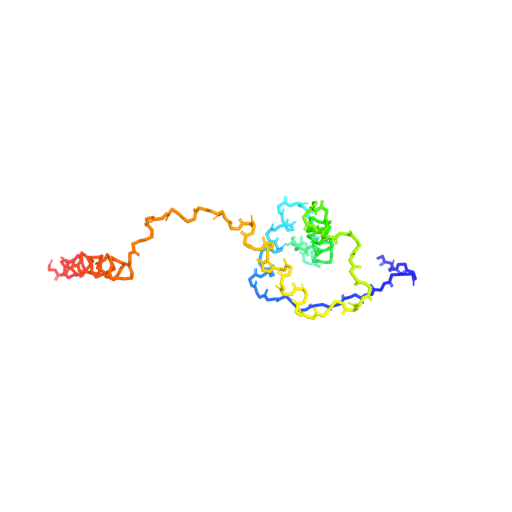5.249 17.503 1.00 51.12 87 LEU A N 1
ATOM 676 C CA . LEU A 1 87 ? -2.907 6.486 18.261 1.00 51.12 87 LEU A CA 1
ATOM 677 C C . LEU A 1 87 ? -2.531 6.186 19.719 1.00 51.12 87 LEU A C 1
ATOM 679 O O . LEU A 1 87 ? -3.123 5.296 20.329 1.00 51.12 87 LEU A O 1
ATOM 683 N N . PRO A 1 88 ? -1.554 6.897 20.306 1.00 46.91 88 PRO A N 1
ATOM 684 C CA . PRO A 1 88 ? -1.199 6.675 21.695 1.00 46.91 88 PRO A CA 1
ATOM 685 C C . PRO A 1 88 ? -2.444 6.914 22.548 1.00 46.91 88 PRO A C 1
ATOM 687 O O . PRO A 1 88 ? -3.055 7.981 22.482 1.00 46.91 88 PRO A O 1
ATOM 690 N N . SER A 1 89 ? -2.786 5.946 23.399 1.00 48.59 89 SER A N 1
ATOM 691 C CA . SER A 1 89 ? -3.833 6.019 24.431 1.00 48.59 89 SER A CA 1
ATOM 692 C C . SER A 1 89 ? -3.531 7.053 25.531 1.00 48.59 89 SER A C 1
ATOM 694 O O . SER A 1 89 ? -3.950 6.924 26.678 1.00 48.59 89 SER A O 1
ATOM 696 N N . SER A 1 90 ? -2.775 8.088 25.190 1.00 49.75 90 SER A N 1
ATOM 697 C CA . SER A 1 90 ? -2.447 9.237 26.004 1.00 49.75 90 SER A CA 1
ATOM 698 C C . SER A 1 90 ? -2.468 10.474 25.108 1.00 49.75 90 SER A C 1
ATOM 700 O O . SER A 1 90 ? -1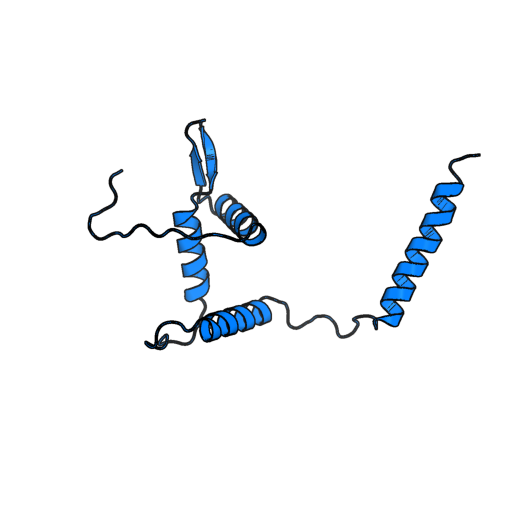.436 11.092 24.845 1.00 49.75 90 SER A O 1
ATOM 702 N N . LEU A 1 91 ? -3.660 10.892 24.679 1.00 45.53 91 LEU A N 1
ATOM 703 C CA . LEU A 1 91 ? -3.901 12.326 24.780 1.00 45.53 91 LEU A CA 1
ATOM 704 C C . LEU A 1 91 ? -3.812 12.621 26.282 1.00 45.53 91 LEU A C 1
ATOM 706 O O . LEU A 1 91 ? -4.558 12.010 27.052 1.00 45.53 91 LEU A O 1
ATOM 710 N N . PRO A 1 92 ? -2.859 13.445 26.749 1.00 45.72 92 PRO A N 1
ATOM 711 C CA . PRO A 1 92 ? -2.853 13.827 28.148 1.00 45.72 92 PRO A CA 1
ATOM 712 C C . PRO A 1 92 ? -4.238 14.399 28.461 1.00 45.72 92 PRO A C 1
ATOM 714 O O . PRO A 1 92 ? -4.736 15.233 27.709 1.00 45.72 92 PRO A O 1
ATOM 717 N N . ASN A 1 93 ? -4.842 13.992 29.580 1.00 47.88 93 ASN A N 1
ATOM 718 C CA . ASN A 1 93 ? -6.112 14.528 30.103 1.00 47.88 93 ASN A CA 1
ATOM 719 C C . ASN A 1 93 ? -6.077 16.053 30.394 1.00 47.88 93 ASN A C 1
ATOM 721 O O . ASN A 1 93 ? -6.969 16.585 31.042 1.00 47.88 93 ASN A O 1
ATOM 725 N N . ASN A 1 94 ? -5.051 16.756 29.912 1.00 54.09 94 ASN A N 1
ATOM 726 C CA . ASN A 1 94 ? -4.913 18.202 29.855 1.00 54.09 94 ASN A CA 1
ATOM 727 C C . ASN A 1 94 ? -5.216 18.731 28.445 1.00 54.09 94 ASN A C 1
ATOM 729 O O . ASN A 1 94 ? -4.570 19.679 27.999 1.00 54.09 94 ASN A O 1
ATOM 733 N N . LEU A 1 95 ? -6.166 18.131 27.720 1.00 51.94 95 LEU A N 1
ATOM 734 C CA . LEU A 1 95 ? -6.739 18.818 26.569 1.00 51.94 95 LEU A CA 1
ATOM 735 C C . LEU A 1 95 ? -7.459 20.056 27.131 1.00 51.94 95 LEU A C 1
ATOM 737 O O . LEU A 1 95 ? -8.352 19.887 27.968 1.00 51.94 95 LEU A O 1
ATOM 741 N N . PRO A 1 96 ? -7.044 21.288 26.782 1.00 55.75 96 PRO A N 1
ATOM 742 C CA . PRO A 1 96 ? -7.750 22.472 27.245 1.00 55.75 96 PRO A CA 1
ATOM 743 C C . PRO A 1 96 ? -9.206 22.339 26.799 1.00 55.75 96 PRO A C 1
ATOM 745 O O . PRO A 1 96 ? -9.453 21.889 25.677 1.00 55.75 96 PRO A O 1
ATOM 748 N N . SER A 1 97 ? -10.162 22.685 27.668 1.00 70.62 97 SER A N 1
ATOM 749 C CA . SER A 1 97 ? -11.565 22.726 27.255 1.00 70.62 97 SER A CA 1
ATOM 750 C C . SER A 1 97 ? -11.701 23.606 26.014 1.00 70.62 97 SER A C 1
ATOM 752 O O . SER A 1 97 ? -10.857 24.472 25.759 1.00 70.62 97 SER A O 1
ATOM 754 N N . GLU A 1 98 ? -12.746 23.378 25.226 1.00 66.50 98 GLU A N 1
ATOM 755 C CA . GLU A 1 98 ? -13.003 24.158 24.014 1.00 66.50 98 GLU A CA 1
ATOM 756 C C . GLU A 1 98 ? -12.947 25.669 24.300 1.00 66.50 98 GLU A C 1
ATOM 758 O O . GLU A 1 98 ? -12.353 26.421 23.530 1.00 66.50 98 GLU A O 1
ATOM 763 N N . GLU A 1 99 ? -13.418 26.099 25.477 1.00 71.44 99 GLU A N 1
ATOM 764 C CA . GLU A 1 99 ? -13.321 27.496 25.909 1.00 71.44 99 GLU A CA 1
ATOM 765 C C . GLU A 1 99 ? -11.868 27.974 26.061 1.00 71.44 99 GLU A C 1
ATOM 767 O O . GLU A 1 99 ? -11.518 29.069 25.626 1.00 71.44 99 GLU A O 1
ATOM 772 N N . LYS A 1 100 ? -10.993 27.140 26.627 1.00 68.88 100 LYS A N 1
ATOM 773 C CA . LYS A 1 100 ? -9.585 27.480 26.857 1.00 68.88 100 LYS A CA 1
ATOM 774 C C . LYS A 1 100 ? -8.750 27.446 25.577 1.00 68.88 100 LYS A C 1
ATOM 776 O O . LYS A 1 100 ? -7.792 28.204 25.446 1.00 68.88 100 LYS A O 1
ATOM 781 N N . LEU A 1 101 ? -9.112 26.596 24.616 1.00 72.62 101 LEU A N 1
ATOM 782 C CA . LEU A 1 101 ? -8.529 26.624 23.271 1.00 72.62 101 LEU A CA 1
ATOM 783 C C . LEU A 1 101 ? -8.892 27.916 22.535 1.00 72.62 101 LEU A C 1
ATOM 785 O O . LEU A 1 101 ? -8.018 28.533 21.924 1.00 72.62 101 LEU A O 1
ATOM 789 N N . LEU A 1 102 ? -10.151 28.349 22.630 1.00 74.00 102 LEU A N 1
ATOM 790 C CA . LEU A 1 102 ? -10.596 29.613 22.047 1.00 74.00 102 LEU A CA 1
ATOM 791 C C . LEU A 1 102 ? -9.883 30.811 22.686 1.00 74.00 102 LEU A C 1
ATOM 793 O O . LEU A 1 102 ? -9.438 31.695 21.956 1.00 74.00 102 LEU A O 1
ATOM 797 N N . GLU A 1 103 ? -9.681 30.812 24.008 1.00 74.81 103 GLU A N 1
ATOM 798 C CA . GLU A 1 103 ? -8.892 31.847 24.694 1.00 74.81 103 GLU A CA 1
ATOM 799 C C . GLU A 1 103 ? -7.443 31.914 24.193 1.00 74.81 103 GLU A C 1
ATOM 801 O O . GLU A 1 103 ? -6.962 32.999 23.871 1.00 74.81 103 GLU A O 1
ATOM 806 N N . LEU A 1 104 ? -6.758 30.773 24.054 1.00 72.69 104 LEU A N 1
ATOM 807 C CA . LEU A 1 104 ? -5.366 30.727 23.582 1.00 72.69 104 LEU A CA 1
ATOM 808 C C . LEU A 1 104 ? -5.218 31.198 22.127 1.00 72.69 104 LEU A C 1
ATOM 810 O O . LEU A 1 104 ? -4.236 31.861 21.774 1.00 72.69 104 LEU A O 1
ATOM 814 N N . ILE A 1 105 ? -6.195 30.872 21.277 1.00 75.75 105 ILE A N 1
ATOM 815 C CA . ILE A 1 105 ? -6.250 31.355 19.892 1.00 75.75 105 ILE A CA 1
ATOM 816 C C . ILE A 1 105 ? -6.479 32.869 19.882 1.00 75.75 105 ILE A C 1
ATOM 818 O O . ILE A 1 105 ? -5.766 33.589 19.181 1.00 75.75 105 ILE A O 1
ATOM 822 N N . GLN A 1 106 ? -7.422 33.367 20.685 1.00 73.94 106 GLN A N 1
ATOM 823 C CA . GLN A 1 106 ? -7.720 34.794 20.797 1.00 73.94 106 GLN A CA 1
ATOM 824 C C . GLN A 1 106 ? -6.502 35.583 21.303 1.00 73.94 106 GLN A C 1
ATOM 826 O O . GLN A 1 106 ? -6.176 36.635 20.754 1.00 73.94 106 GLN A O 1
ATOM 831 N N . GLU A 1 107 ? -5.798 35.067 22.311 1.00 71.62 107 GLU A N 1
ATOM 832 C CA . GLU A 1 107 ? -4.583 35.663 22.869 1.00 71.62 107 GLU A CA 1
ATOM 833 C C . GLU A 1 107 ? -3.442 35.690 21.842 1.00 71.62 107 GLU A C 1
ATOM 835 O O . GLU A 1 107 ? -2.805 36.728 21.655 1.00 71.62 107 GLU A O 1
ATOM 840 N N . SER A 1 108 ? -3.227 34.600 21.094 1.00 71.06 108 SER A N 1
ATOM 841 C CA . SER A 1 108 ? -2.242 34.574 20.000 1.00 71.06 108 SER A CA 1
ATOM 842 C C . SER A 1 108 ? -2.561 35.592 18.907 1.00 71.06 108 SER A C 1
ATOM 844 O O . SER A 1 108 ? -1.671 36.315 18.460 1.00 71.06 108 SER A O 1
ATOM 846 N N . VAL A 1 109 ? -3.826 35.692 18.490 1.00 71.88 109 VAL A N 1
ATOM 847 C CA . VAL A 1 109 ? -4.258 36.661 17.473 1.00 71.88 109 VAL A CA 1
ATOM 848 C C . VAL A 1 109 ? -4.079 38.094 17.982 1.00 71.88 109 VAL A C 1
ATOM 850 O O . VAL A 1 109 ? -3.514 38.930 17.279 1.00 71.88 109 VAL A O 1
ATOM 853 N N . ASN A 1 110 ? -4.463 38.375 19.227 1.00 69.88 110 ASN A N 1
ATOM 854 C CA . ASN A 1 110 ? -4.325 39.700 19.833 1.00 69.88 110 ASN A CA 1
ATOM 855 C C . ASN A 1 110 ? -2.867 40.117 20.061 1.00 69.88 110 ASN A C 1
ATOM 857 O O . ASN A 1 110 ? -2.583 41.308 20.020 1.00 69.88 110 ASN A O 1
ATOM 861 N N . ASN A 1 111 ? -1.943 39.175 20.262 1.00 66.06 111 ASN A N 1
ATOM 862 C CA . ASN A 1 111 ? -0.508 39.458 20.378 1.00 66.06 111 ASN A CA 1
ATOM 863 C C . ASN A 1 111 ? 0.173 39.650 19.006 1.00 66.06 111 ASN A C 1
ATOM 865 O O . ASN A 1 111 ? 1.160 40.381 18.891 1.00 66.06 111 ASN A O 1
ATOM 869 N N . LEU A 1 112 ? -0.371 39.048 17.943 1.00 60.06 112 LEU A N 1
ATOM 870 C CA . LEU A 1 112 ? 0.133 39.187 16.571 1.00 60.06 112 LEU A CA 1
ATOM 871 C C . LEU A 1 112 ? -0.381 40.452 15.860 1.00 60.06 112 LEU A C 1
ATOM 873 O O . LEU A 1 112 ? 0.320 41.017 15.025 1.00 60.06 112 LEU A O 1
ATOM 877 N N . LEU A 1 113 ? -1.565 40.956 16.213 1.00 57.19 113 LEU A N 1
ATOM 878 C CA . LEU A 1 113 ? -2.123 42.177 15.618 1.00 57.19 113 LEU A CA 1
ATOM 879 C C . LEU A 1 113 ? -1.318 43.474 15.895 1.00 57.19 113 LEU A C 1
ATOM 881 O O . LEU A 1 113 ? -1.094 44.225 14.942 1.00 57.19 113 LEU A O 1
ATOM 885 N N . PRO A 1 114 ? -0.820 43.774 17.115 1.00 55.75 114 PRO A N 1
ATOM 886 C CA . PRO A 1 114 ? -0.040 44.989 17.357 1.00 55.75 114 PRO A CA 1
ATOM 887 C C . PRO A 1 114 ? 1.364 44.928 16.736 1.00 55.75 114 PRO A C 1
ATOM 889 O O . PRO A 1 114 ? 1.926 45.971 16.402 1.00 55.75 114 PRO A O 1
ATOM 892 N N . SER A 1 115 ? 1.925 43.730 16.519 1.00 50.72 115 SER A N 1
ATOM 893 C CA . SER A 1 115 ? 3.245 43.572 15.887 1.00 50.72 115 SER A CA 1
ATOM 894 C C . SER A 1 115 ? 3.226 43.766 14.365 1.00 50.72 115 SER A C 1
ATOM 896 O O . SER A 1 115 ? 4.257 44.121 13.798 1.00 50.72 115 SER A O 1
ATOM 898 N N . LEU A 1 116 ? 2.062 43.642 13.715 1.00 51.78 116 LEU A N 1
ATOM 899 C CA . LEU A 1 116 ? 1.885 43.932 12.284 1.00 51.78 116 LEU A CA 1
ATOM 900 C C . LEU A 1 116 ? 1.514 45.395 11.985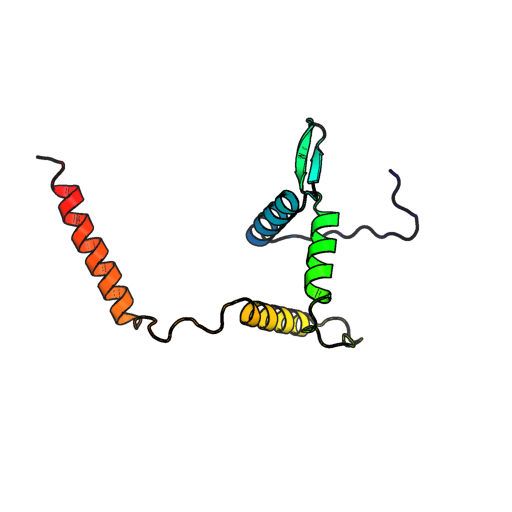 1.00 51.78 116 LEU A C 1
ATOM 902 O O . LEU A 1 116 ? 1.708 45.852 10.861 1.00 51.78 116 LEU A O 1
ATOM 906 N N . LEU A 1 117 ? 1.014 46.147 12.973 1.00 49.31 117 LEU A N 1
ATOM 907 C CA . LEU A 1 117 ? 0.724 47.583 12.830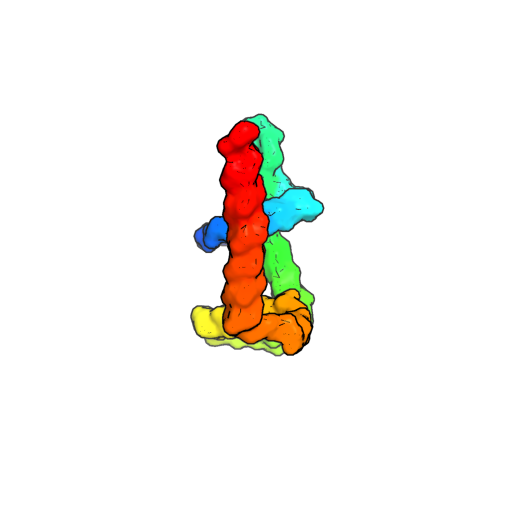 1.00 49.31 117 LEU A CA 1
ATOM 908 C C . LEU A 1 117 ? 1.913 48.484 13.212 1.00 49.31 117 LEU A C 1
ATOM 910 O O . LEU A 1 117 ? 1.966 49.630 12.780 1.00 49.31 117 LEU A O 1
ATOM 914 N N . SER A 1 118 ? 2.885 47.978 13.982 1.00 48.53 118 SER A N 1
ATOM 915 C CA . SER A 1 118 ? 4.069 48.746 14.411 1.00 48.53 118 SER A CA 1
ATOM 916 C C . SER A 1 118 ? 5.203 48.789 13.367 1.00 48.53 118 SER A C 1
ATOM 918 O O . SER A 1 118 ? 6.102 49.616 13.465 1.00 48.53 118 SER A O 1
ATOM 920 N N . SER A 1 119 ? 5.172 47.951 12.321 1.00 49.44 119 SER A N 1
ATOM 921 C CA . SER A 1 119 ? 6.172 47.985 11.235 1.00 49.44 119 SER A CA 1
ATOM 922 C C . SER A 1 119 ? 5.851 48.999 10.122 1.00 49.44 119 SER A C 1
ATOM 924 O O . SER A 1 119 ? 6.401 48.908 9.021 1.00 49.44 119 SER A O 1
ATOM 926 N N . HIS A 1 120 ? 4.937 49.939 10.376 1.00 48.72 120 HIS A N 1
ATOM 927 C CA . HIS A 1 120 ? 4.601 51.024 9.454 1.00 48.72 120 HIS A CA 1
ATOM 928 C C . HIS A 1 120 ? 4.415 52.357 10.197 1.00 48.72 120 HIS A C 1
ATOM 930 O O . HIS A 1 120 ? 3.328 52.930 10.209 1.00 48.72 120 HIS A O 1
ATOM 936 N N . VAL A 1 121 ? 5.493 52.845 10.820 1.00 40.31 121 VAL A N 1
ATOM 937 C CA . VAL A 1 121 ? 5.735 54.276 11.082 1.00 40.31 121 VAL A CA 1
ATOM 938 C C . VAL A 1 121 ? 7.194 54.579 10.778 1.00 40.31 121 VAL A C 1
ATOM 940 O O . VAL A 1 121 ? 8.052 53.787 11.228 1.00 40.31 121 VAL A O 1
#

Sequence (121 aa):
MAVPPNYKTVTCYLPPELAEQLKAYCFEHEITRKNKQGELSPSWGTGIVEALKLFFSSDNVPSPLPDTALEKKIVEDLVKDSLNSILPSSLPNNLPSEEKLLELIQESVNNLLPSLLSSHV

Radius of gyration: 23.43 Å; chains: 1; bounding box: 34×72×48 Å